Protein AF-A0A2V2RRS1-F1 (afdb_monomer_lite)

Radius of gyration: 16.02 Å; chains: 1; bounding box: 49×31×42 Å

Foldseek 3Di:
DAAEEEEAAAALQQDCDPQFPCPPSNVVSVVVQVVSVVVRHHYDYDHNVHVDPVCCGHPCVCVVQVVDPVSVVVVVVVLPVVLVVSLVVSCVVCVVPHQAYEYDHRPVQCSCVVSVVVVHHYHYDDDDPPDDDDDD

Structure (mmCIF, N/CA/C/O backbone):
data_AF-A0A2V2RRS1-F1
#
_entry.id   AF-A0A2V2RRS1-F1
#
loop_
_atom_site.group_PDB
_atom_site.id
_atom_site.type_symbol
_atom_site.label_atom_id
_atom_site.label_alt_id
_atom_site.label_comp_id
_atom_site.label_asym_id
_atom_site.label_entity_id
_atom_site.label_seq_id
_atom_site.pdbx_PDB_ins_code
_atom_site.Cartn_x
_atom_site.Cartn_y
_atom_site.Cartn_z
_atom_site.occupancy
_atom_site.B_iso_or_equiv
_atom_site.auth_seq_id
_atom_site.auth_comp_id
_atom_site.auth_asym_id
_atom_site.auth_atom_id
_atom_site.pdbx_PDB_model_num
ATOM 1 N N . MET A 1 1 ? -13.495 -10.461 17.205 1.00 58.41 1 MET A N 1
ATOM 2 C CA . MET A 1 1 ? -13.633 -9.714 15.935 1.00 58.41 1 MET A CA 1
ATOM 3 C C . MET A 1 1 ? -12.288 -9.723 15.238 1.00 58.41 1 MET A C 1
ATOM 5 O O . MET A 1 1 ? -11.305 -9.408 15.895 1.00 58.41 1 MET A O 1
ATOM 9 N N . LYS A 1 2 ? -12.228 -10.117 13.962 1.00 79.25 2 LYS A N 1
ATOM 10 C CA . LYS A 1 2 ? -11.011 -9.944 13.159 1.00 79.25 2 LYS A CA 1
ATOM 11 C C . LYS A 1 2 ? -10.836 -8.453 12.879 1.00 79.25 2 LYS A C 1
ATOM 13 O O . LYS A 1 2 ? -11.807 -7.802 12.499 1.00 79.25 2 LYS A O 1
ATOM 18 N N . GLY A 1 3 ? -9.647 -7.912 13.117 1.00 90.44 3 GLY A N 1
ATOM 19 C CA . GLY A 1 3 ? -9.358 -6.533 12.738 1.00 90.44 3 GLY A CA 1
ATOM 20 C C . GLY A 1 3 ? -9.219 -6.409 11.218 1.00 90.44 3 GLY A C 1
ATOM 21 O O . GLY A 1 3 ? -8.876 -7.383 10.540 1.00 90.44 3 GLY A O 1
ATOM 22 N N . ARG A 1 4 ? -9.501 -5.223 10.675 1.00 96.38 4 ARG A N 1
ATOM 23 C CA . ARG A 1 4 ? -9.495 -4.958 9.229 1.00 96.38 4 ARG A CA 1
ATOM 24 C C . ARG A 1 4 ? -8.322 -4.060 8.867 1.00 96.38 4 ARG A C 1
ATOM 26 O O . ARG A 1 4 ? -8.206 -2.945 9.380 1.00 96.38 4 ARG A O 1
ATOM 33 N N . LEU A 1 5 ? -7.467 -4.537 7.972 1.00 96.50 5 LEU A N 1
ATOM 34 C CA . LEU A 1 5 ? -6.246 -3.858 7.555 1.00 96.50 5 LEU A CA 1
ATOM 35 C C . LEU A 1 5 ? -6.344 -3.423 6.094 1.00 96.50 5 LEU A C 1
ATOM 37 O O . LEU A 1 5 ? -6.618 -4.237 5.216 1.00 96.50 5 LEU A O 1
ATOM 41 N N . GLY A 1 6 ? -6.049 -2.156 5.814 1.00 96.75 6 GLY A N 1
ATOM 42 C CA . GLY A 1 6 ? -5.829 -1.681 4.451 1.00 96.75 6 GLY A CA 1
ATOM 43 C C . GLY A 1 6 ? -4.357 -1.771 4.059 1.00 96.75 6 GLY A C 1
ATOM 44 O O . GLY A 1 6 ? -3.536 -1.053 4.618 1.00 96.75 6 GLY A O 1
ATOM 45 N N . TYR A 1 7 ? -4.013 -2.600 3.079 1.00 94.94 7 TYR A N 1
ATOM 46 C CA . TYR A 1 7 ? -2.673 -2.636 2.497 1.00 94.94 7 TYR A CA 1
ATOM 47 C C . TYR A 1 7 ? -2.583 -1.665 1.317 1.00 94.94 7 TYR A C 1
ATOM 49 O O . TYR A 1 7 ? -3.310 -1.804 0.333 1.00 94.94 7 TYR A O 1
ATOM 57 N N . LEU A 1 8 ? -1.679 -0.695 1.399 1.00 92.25 8 LEU A N 1
ATOM 58 C CA . LEU A 1 8 ? -1.514 0.399 0.450 1.00 92.25 8 LEU A CA 1
ATOM 59 C C . LEU A 1 8 ? -0.171 0.259 -0.288 1.00 92.25 8 LEU A C 1
ATOM 61 O O . LEU A 1 8 ? 0.882 0.249 0.343 1.00 92.25 8 LEU A O 1
ATOM 65 N N . SER A 1 9 ? -0.194 0.203 -1.624 1.00 88.19 9 SER A N 1
ATOM 66 C CA . SER A 1 9 ? 1.005 0.287 -2.471 1.00 88.19 9 SER A CA 1
ATOM 67 C C . SER A 1 9 ? 0.852 1.375 -3.524 1.00 88.19 9 SER A C 1
ATOM 69 O O . SER A 1 9 ? 0.036 1.251 -4.437 1.00 88.19 9 SER A O 1
ATOM 71 N N . GLY A 1 10 ? 1.625 2.453 -3.387 1.00 77.94 10 GLY A N 1
ATOM 72 C CA . GLY A 1 10 ? 1.543 3.635 -4.251 1.00 77.94 10 GLY A CA 1
ATOM 73 C C . GLY A 1 10 ? 2.447 3.595 -5.487 1.00 77.94 10 GLY A C 1
ATOM 74 O O . GLY A 1 10 ? 2.539 4.599 -6.192 1.00 77.94 10 GLY A O 1
ATOM 75 N N . ALA A 1 11 ? 3.154 2.490 -5.734 1.00 74.81 11 ALA A N 1
ATOM 76 C CA . ALA A 1 11 ? 4.118 2.367 -6.820 1.00 74.81 11 ALA A CA 1
ATOM 77 C C . ALA A 1 11 ? 3.450 1.739 -8.051 1.00 74.81 11 ALA A C 1
ATOM 79 O O . ALA A 1 11 ? 3.089 0.563 -8.001 1.00 74.81 11 ALA A O 1
ATOM 80 N N . PRO A 1 12 ? 3.350 2.462 -9.183 1.00 68.44 12 PRO A N 1
ATOM 81 C CA . PRO A 1 12 ? 2.716 1.945 -10.398 1.00 68.44 12 PRO A CA 1
ATOM 82 C C . PRO A 1 12 ? 3.393 0.705 -10.991 1.00 68.44 12 PRO A C 1
ATOM 84 O O . PRO A 1 12 ? 2.746 -0.067 -11.682 1.00 68.44 12 PRO A O 1
ATOM 87 N N . ARG A 1 13 ? 4.687 0.500 -10.714 1.00 66.44 13 ARG A N 1
ATOM 88 C CA . ARG A 1 13 ? 5.436 -0.682 -11.171 1.00 66.44 13 ARG A CA 1
ATOM 89 C C . ARG A 1 13 ? 5.317 -1.884 -10.226 1.00 66.44 13 ARG A C 1
ATOM 91 O O . ARG A 1 13 ? 5.731 -2.978 -10.584 1.00 66.44 13 ARG A O 1
ATOM 98 N N . VAL A 1 14 ? 4.773 -1.700 -9.020 1.00 69.38 14 VAL A N 1
ATOM 99 C CA . VAL A 1 14 ? 4.594 -2.783 -8.044 1.00 69.38 14 VAL A CA 1
ATOM 100 C C . VAL A 1 14 ? 3.163 -3.288 -8.131 1.00 69.38 14 VAL A C 1
ATOM 102 O O . VAL A 1 14 ? 2.226 -2.587 -7.754 1.00 69.38 14 VAL A O 1
ATOM 105 N N . SER A 1 15 ? 3.014 -4.523 -8.593 1.00 70.94 15 SER A N 1
ATOM 106 C CA . SER A 1 15 ? 1.730 -5.184 -8.792 1.00 70.94 15 SER A CA 1
ATOM 107 C C . SER A 1 15 ? 1.755 -6.599 -8.222 1.00 70.94 15 SER A C 1
ATOM 109 O O . SER A 1 15 ? 2.816 -7.193 -8.017 1.00 70.94 15 SER A O 1
ATOM 111 N N . THR A 1 16 ? 0.573 -7.127 -7.916 1.00 72.44 16 THR A N 1
ATOM 112 C CA . THR A 1 16 ? 0.387 -8.520 -7.493 1.00 72.44 16 THR A CA 1
ATOM 113 C C . THR A 1 16 ? 0.075 -9.458 -8.659 1.00 72.44 16 THR A C 1
ATOM 115 O O . THR A 1 16 ? 0.115 -10.683 -8.488 1.00 72.44 16 THR A O 1
ATOM 118 N N . ILE A 1 17 ? -0.160 -8.908 -9.856 1.00 74.81 17 ILE A N 1
ATOM 119 C CA . ILE A 1 17 ? -0.486 -9.658 -11.070 1.00 74.81 17 ILE A CA 1
ATOM 120 C C . ILE A 1 17 ? 0.6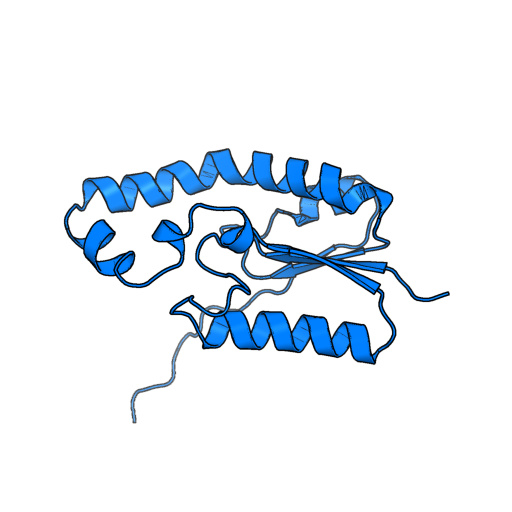90 -10.594 -11.424 1.00 74.81 17 ILE A C 1
ATOM 122 O O . ILE A 1 17 ? 1.834 -10.151 -11.447 1.00 74.81 17 ILE A O 1
ATOM 126 N N . PRO A 1 18 ? 0.453 -11.890 -11.713 1.00 60.97 18 PRO A N 1
ATOM 127 C CA . PRO A 1 18 ? 1.527 -12.870 -11.936 1.00 60.97 18 PRO A CA 1
ATOM 128 C C . PRO A 1 18 ? 2.485 -12.563 -13.100 1.00 60.97 18 PRO A C 1
ATOM 130 O O . PRO A 1 18 ? 3.570 -13.125 -13.153 1.00 60.97 18 PRO A O 1
ATOM 133 N N . GLN A 1 19 ? 2.082 -11.699 -14.034 1.00 59.38 19 GLN A N 1
ATOM 134 C CA . GLN A 1 19 ? 2.773 -11.413 -15.301 1.00 59.38 19 GLN A CA 1
ATOM 135 C C . GLN A 1 19 ? 3.790 -10.256 -15.209 1.00 59.38 19 GLN A C 1
ATOM 137 O O . GLN A 1 19 ? 4.254 -9.762 -16.232 1.00 59.38 19 GLN A O 1
ATOM 142 N N . THR A 1 20 ? 4.099 -9.776 -14.004 1.00 57.75 20 THR A N 1
ATOM 143 C CA . THR A 1 20 ? 4.955 -8.598 -13.779 1.00 57.75 20 THR A CA 1
ATOM 144 C C . THR A 1 20 ? 6.416 -8.998 -13.587 1.00 57.75 20 THR A C 1
ATOM 146 O O . THR A 1 20 ? 6.689 -9.938 -12.841 1.00 57.75 20 THR A O 1
ATOM 149 N N . GLU A 1 21 ? 7.359 -8.248 -14.163 1.00 55.44 21 GLU A N 1
ATOM 150 C CA . GLU A 1 21 ? 8.801 -8.566 -14.106 1.00 55.44 21 GLU A CA 1
ATOM 151 C C . GLU A 1 21 ? 9.426 -8.460 -12.706 1.00 55.44 21 GLU A C 1
ATOM 153 O O . GLU A 1 21 ? 10.412 -9.127 -12.404 1.00 55.44 21 GLU A O 1
ATOM 158 N N . LEU A 1 22 ? 8.856 -7.639 -11.820 1.00 59.03 22 LEU A N 1
ATOM 159 C CA . LEU A 1 22 ? 9.428 -7.356 -10.503 1.00 59.03 22 LEU A CA 1
ATOM 160 C C . LEU A 1 22 ? 9.041 -8.423 -9.466 1.00 59.03 22 LEU A C 1
ATOM 162 O O . LEU A 1 22 ? 8.196 -8.203 -8.592 1.00 59.03 22 LEU A O 1
ATOM 166 N N . THR A 1 23 ? 9.699 -9.581 -9.537 1.00 62.31 23 THR A N 1
ATOM 167 C CA . THR A 1 23 ? 9.489 -10.721 -8.626 1.00 62.31 23 THR A CA 1
ATOM 168 C C . THR A 1 23 ? 9.757 -10.376 -7.158 1.00 62.31 23 THR A C 1
ATOM 170 O O . THR A 1 23 ? 8.977 -10.776 -6.294 1.00 62.31 23 THR A O 1
ATOM 173 N N . GLY A 1 24 ? 10.790 -9.583 -6.852 1.00 72.44 24 GLY A N 1
ATOM 174 C CA . GLY A 1 24 ? 11.145 -9.185 -5.479 1.00 72.44 24 GLY A CA 1
ATOM 175 C C . GLY A 1 24 ? 10.075 -8.326 -4.782 1.00 72.44 24 GLY A C 1
ATOM 176 O O . GLY A 1 24 ? 9.500 -8.755 -3.776 1.00 72.44 24 GLY A O 1
ATOM 177 N N . PRO A 1 25 ? 9.739 -7.133 -5.313 1.00 73.50 25 PRO A N 1
ATOM 178 C CA . PRO A 1 25 ? 8.681 -6.278 -4.775 1.00 73.50 25 PRO A CA 1
ATOM 179 C C . PRO A 1 25 ? 7.338 -6.996 -4.620 1.00 73.50 25 PRO A C 1
ATOM 181 O O . PRO A 1 25 ? 6.713 -6.871 -3.563 1.00 73.50 25 PRO A O 1
ATOM 184 N N . ARG A 1 26 ? 6.935 -7.789 -5.625 1.00 79.69 26 ARG A N 1
ATOM 185 C CA . ARG A 1 26 ? 5.707 -8.594 -5.601 1.00 79.69 26 ARG A CA 1
ATOM 186 C C . ARG A 1 26 ? 5.723 -9.639 -4.489 1.00 79.69 26 ARG A C 1
ATOM 188 O O . ARG A 1 26 ? 4.767 -9.708 -3.721 1.00 79.69 26 ARG A O 1
ATOM 195 N N . THR A 1 27 ? 6.794 -10.427 -4.382 1.00 81.62 27 THR A N 1
ATOM 196 C CA . THR A 1 27 ? 6.916 -11.487 -3.365 1.00 81.62 27 THR A CA 1
ATOM 197 C C . THR A 1 27 ? 6.798 -10.913 -1.964 1.00 81.62 27 THR A C 1
ATOM 199 O O . THR A 1 27 ? 6.062 -11.449 -1.145 1.00 81.62 27 THR A O 1
ATOM 202 N N . HIS A 1 28 ? 7.435 -9.774 -1.704 1.00 83.50 28 HIS A N 1
ATOM 203 C CA . HIS A 1 28 ? 7.322 -9.127 -0.404 1.00 83.50 28 HIS A CA 1
ATOM 204 C C . HIS A 1 28 ? 5.900 -8.599 -0.146 1.00 83.50 28 HIS A C 1
ATOM 206 O O . HIS A 1 28 ? 5.368 -8.834 0.934 1.00 83.50 28 HIS A O 1
ATOM 212 N N . VAL A 1 29 ? 5.246 -7.936 -1.114 1.00 87.12 29 VAL A N 1
ATOM 213 C CA . VAL A 1 29 ? 3.842 -7.489 -0.954 1.00 87.12 29 VAL A CA 1
ATOM 214 C C . VAL A 1 29 ? 2.935 -8.669 -0.592 1.00 87.12 29 VAL A C 1
ATOM 216 O O . VAL A 1 29 ? 2.163 -8.588 0.361 1.00 87.12 29 VAL A O 1
ATOM 219 N N . LEU A 1 30 ? 3.051 -9.774 -1.332 1.00 89.56 30 LEU A N 1
ATOM 220 C CA . LEU A 1 30 ? 2.269 -10.982 -1.082 1.00 89.56 30 LEU A CA 1
ATOM 221 C C . LEU A 1 30 ? 2.606 -11.611 0.273 1.00 89.56 30 LEU A C 1
ATOM 223 O O . LEU A 1 30 ? 1.692 -11.999 0.991 1.00 89.56 30 LEU A O 1
ATOM 227 N N . GLY A 1 31 ? 3.887 -11.663 0.640 1.00 90.44 31 GLY A N 1
ATOM 228 C CA . GLY A 1 31 ? 4.346 -12.197 1.920 1.00 90.44 31 GLY A CA 1
ATOM 229 C C . GLY A 1 31 ? 3.788 -11.425 3.115 1.00 90.44 31 GLY A C 1
ATOM 230 O O . GLY A 1 31 ? 3.265 -12.038 4.040 1.00 90.44 31 GLY A O 1
ATOM 231 N N . VAL A 1 32 ? 3.820 -10.089 3.074 1.00 91.69 32 VAL A N 1
ATOM 232 C CA . VAL A 1 32 ? 3.273 -9.244 4.150 1.00 91.69 32 VAL A CA 1
ATOM 233 C C . VAL A 1 32 ? 1.756 -9.387 4.253 1.00 91.69 32 VAL A C 1
ATOM 235 O O . VAL A 1 32 ? 1.235 -9.568 5.352 1.00 91.69 32 VAL A O 1
ATOM 238 N N . ILE A 1 33 ? 1.039 -9.351 3.123 1.00 93.44 33 ILE A N 1
ATOM 239 C CA . ILE A 1 33 ? -0.415 -9.575 3.112 1.00 93.44 33 ILE A CA 1
ATOM 240 C C . ILE A 1 33 ? -0.743 -10.938 3.726 1.00 93.44 33 ILE A C 1
ATOM 242 O O . ILE A 1 33 ? -1.585 -11.015 4.618 1.00 93.44 33 ILE A O 1
ATOM 246 N N . HIS A 1 34 ? -0.039 -11.989 3.302 1.00 94.75 34 HIS A N 1
ATOM 247 C CA . HIS A 1 34 ? -0.274 -13.335 3.801 1.00 94.75 34 HIS A CA 1
ATOM 248 C C . HIS A 1 34 ? 0.021 -13.454 5.298 1.00 94.75 34 HIS A C 1
ATOM 250 O O . HIS A 1 34 ? -0.747 -14.075 6.025 1.00 94.75 34 HIS A O 1
ATOM 256 N N . ALA A 1 35 ? 1.086 -12.817 5.788 1.00 94.81 35 ALA A N 1
ATOM 257 C CA . ALA A 1 35 ? 1.402 -12.797 7.212 1.00 94.81 35 ALA A CA 1
ATOM 258 C C . ALA A 1 35 ? 0.260 -12.181 8.040 1.00 94.81 35 ALA A C 1
ATOM 260 O O . ALA A 1 35 ? -0.145 -12.753 9.051 1.00 94.81 35 ALA A O 1
ATOM 261 N N . PHE A 1 36 ? -0.318 -11.062 7.596 1.00 95.06 36 PHE A N 1
ATOM 262 C CA . PHE A 1 36 ? -1.478 -10.469 8.268 1.00 95.06 36 PHE A CA 1
ATOM 263 C C . PHE A 1 36 ? -2.716 -11.370 8.215 1.00 95.06 36 PHE A C 1
ATOM 265 O O . PHE A 1 36 ? -3.394 -11.534 9.232 1.00 95.06 36 PHE A O 1
ATOM 272 N N . GLU A 1 37 ? -2.994 -11.991 7.069 1.00 95.31 37 GLU A N 1
ATOM 273 C CA . GLU A 1 37 ? -4.098 -12.948 6.924 1.00 95.31 37 GLU A CA 1
ATOM 274 C C . GLU A 1 37 ? -3.942 -14.144 7.888 1.00 95.31 37 GLU A C 1
ATOM 276 O O . GLU A 1 37 ? -4.906 -14.517 8.562 1.00 95.31 37 GLU A O 1
ATOM 281 N N . GLN A 1 38 ? -2.727 -14.692 8.026 1.00 96.31 38 GLN A N 1
ATOM 282 C CA . GLN A 1 38 ? -2.400 -15.776 8.969 1.00 96.31 38 GLN A CA 1
ATOM 283 C C . GLN A 1 38 ? -2.551 -15.352 10.436 1.00 96.31 38 GLN A C 1
ATOM 285 O O . GLN A 1 38 ? -2.990 -16.137 11.272 1.00 96.31 38 GLN A O 1
ATOM 290 N N . LEU A 1 39 ? -2.269 -14.084 10.746 1.00 94.94 39 LEU A N 1
ATOM 291 C CA . LEU A 1 39 ? -2.527 -13.484 12.060 1.00 94.94 39 LEU A CA 1
ATOM 292 C C . LEU A 1 39 ? -4.019 -13.176 12.302 1.00 94.94 39 LEU A C 1
ATOM 294 O O . LEU A 1 39 ? -4.378 -12.605 13.331 1.00 94.94 39 LEU A O 1
ATOM 298 N N . GLY A 1 40 ? -4.900 -13.546 11.369 1.00 95.00 40 GLY A N 1
ATOM 299 C CA . GLY A 1 40 ? -6.345 -13.413 11.508 1.00 95.00 40 GLY A CA 1
ATOM 300 C C . GLY A 1 40 ? -6.898 -12.045 11.114 1.00 95.00 40 GLY A C 1
ATOM 301 O O . GLY A 1 40 ? -8.043 -11.755 11.459 1.00 95.00 40 GLY A O 1
ATOM 302 N N . TRP A 1 41 ? -6.142 -11.214 10.396 1.00 95.44 41 TRP A N 1
ATOM 303 C CA . TRP A 1 41 ? -6.637 -9.945 9.854 1.00 95.44 41 TRP A CA 1
ATOM 304 C C . TRP A 1 41 ? -7.439 -10.155 8.563 1.00 95.44 41 TRP A C 1
ATOM 306 O O . TRP A 1 41 ? -7.139 -11.042 7.768 1.00 95.44 41 TRP A O 1
ATOM 316 N N . ASP A 1 42 ? -8.450 -9.314 8.334 1.00 96.25 42 ASP A N 1
ATOM 317 C CA . ASP A 1 42 ? -9.084 -9.161 7.016 1.00 96.25 42 ASP A CA 1
ATOM 318 C C . ASP A 1 42 ? -8.345 -8.063 6.242 1.00 96.25 42 ASP A C 1
ATOM 320 O O . ASP A 1 42 ? -8.397 -6.888 6.619 1.00 96.25 42 ASP A O 1
ATOM 324 N N . VAL A 1 43 ? -7.613 -8.445 5.193 1.00 96.19 43 VAL A N 1
ATOM 325 C CA . VAL A 1 43 ? -6.743 -7.533 4.444 1.00 96.19 43 VAL A CA 1
ATOM 326 C C . VAL A 1 43 ? -7.437 -7.043 3.174 1.00 96.19 43 VAL A C 1
ATOM 328 O O . VAL A 1 43 ? -7.650 -7.792 2.219 1.00 96.19 43 VAL A O 1
ATOM 331 N N . LYS A 1 44 ? -7.731 -5.741 3.117 1.00 96.12 44 LYS A N 1
ATOM 332 C CA . LYS A 1 44 ? -8.215 -5.050 1.915 1.00 96.12 44 LYS A CA 1
ATOM 333 C C . LYS A 1 44 ? -7.050 -4.370 1.206 1.00 96.12 44 LYS A C 1
ATOM 335 O O . LYS A 1 44 ? -6.254 -3.682 1.834 1.00 96.12 44 LYS A O 1
ATOM 340 N N . LYS A 1 45 ? -6.934 -4.540 -0.110 1.00 94.00 45 LYS A N 1
ATOM 341 C CA . LYS A 1 45 ? -5.747 -4.122 -0.873 1.00 94.00 45 LYS A CA 1
ATOM 342 C C . LYS A 1 45 ? -6.061 -2.912 -1.749 1.00 94.00 45 LYS A C 1
ATOM 344 O O . LYS A 1 45 ? -7.040 -2.906 -2.494 1.00 94.00 45 LYS A O 1
ATOM 349 N N . PHE A 1 46 ? -5.180 -1.922 -1.728 1.00 92.62 46 PHE A N 1
ATOM 350 C CA . PHE A 1 46 ? -5.131 -0.836 -2.698 1.00 92.62 46 PHE A CA 1
ATOM 351 C C . PHE A 1 46 ? -3.719 -0.760 -3.272 1.00 92.62 46 PHE A C 1
ATOM 353 O O . PHE A 1 46 ? -2.803 -0.217 -2.656 1.00 92.62 46 PHE A O 1
ATOM 360 N N . ILE A 1 47 ? -3.536 -1.344 -4.451 1.00 88.50 47 ILE A N 1
ATOM 361 C CA . ILE A 1 47 ? -2.237 -1.470 -5.107 1.00 88.50 47 ILE A CA 1
ATOM 362 C C . ILE A 1 47 ? -2.334 -0.749 -6.443 1.00 88.50 47 ILE A C 1
ATOM 364 O O . ILE A 1 47 ? -3.064 -1.181 -7.331 1.00 88.50 47 ILE A O 1
ATOM 368 N N . VAL A 1 48 ? -1.626 0.372 -6.573 1.00 84.25 48 VAL A N 1
ATOM 369 C CA . VAL A 1 48 ? -1.678 1.223 -7.769 1.00 84.25 48 VAL A CA 1
ATOM 370 C C . VAL A 1 48 ? -1.238 0.451 -9.011 1.00 84.25 48 VAL A C 1
ATOM 372 O O . VAL A 1 48 ? -1.880 0.576 -10.048 1.00 84.25 48 VAL A O 1
ATOM 375 N N . GLY A 1 49 ? -0.212 -0.399 -8.908 1.00 78.94 49 GLY A N 1
ATOM 376 C CA . GLY A 1 49 ? 0.230 -1.229 -10.031 1.00 78.94 49 GLY A CA 1
ATOM 377 C C . GLY A 1 49 ? -0.831 -2.198 -10.565 1.00 78.94 49 GLY A C 1
ATOM 378 O O . GLY A 1 49 ? -0.779 -2.556 -11.734 1.00 78.94 49 GLY A O 1
ATOM 379 N N . ASP A 1 50 ? -1.831 -2.571 -9.759 1.00 82.75 50 ASP A N 1
ATOM 380 C CA . ASP A 1 50 ? -2.944 -3.428 -10.198 1.00 82.75 50 ASP A CA 1
ATOM 381 C C . ASP A 1 50 ? -4.064 -2.631 -10.895 1.00 82.75 50 ASP A C 1
ATOM 383 O O . ASP A 1 50 ? -4.994 -3.213 -11.450 1.00 82.75 50 ASP A O 1
ATOM 387 N N . ARG A 1 51 ? -3.992 -1.294 -10.849 1.00 80.06 51 ARG A N 1
ATOM 388 C CA . ARG A 1 51 ? -5.025 -0.356 -11.326 1.00 80.06 51 ARG A CA 1
ATOM 389 C C . ARG A 1 51 ? -4.579 0.487 -12.518 1.00 80.06 51 ARG A C 1
ATOM 391 O O . ARG A 1 51 ? -5.366 1.262 -13.053 1.00 80.06 51 ARG A O 1
ATOM 398 N N . VAL A 1 52 ? -3.321 0.361 -12.926 1.00 74.25 52 VAL A N 1
ATOM 399 C CA . VAL A 1 52 ? -2.769 1.019 -14.115 1.00 74.25 52 VAL A CA 1
ATOM 400 C C . VAL A 1 52 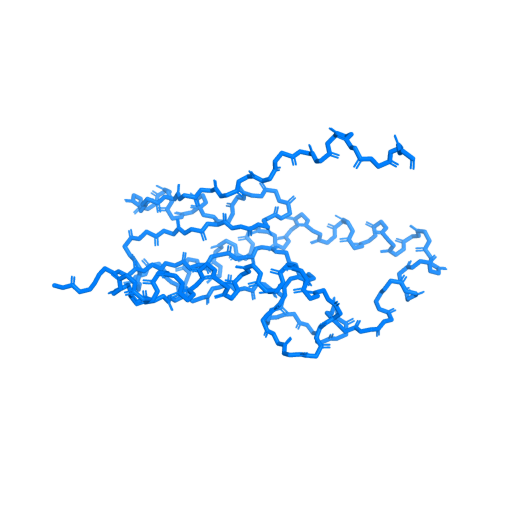? -2.768 0.052 -15.305 1.00 74.25 52 VAL A C 1
ATOM 402 O O . VAL A 1 52 ? -2.864 -1.163 -15.115 1.00 74.25 52 VAL A O 1
ATOM 405 N N . PRO A 1 53 ? -2.675 0.553 -16.552 1.00 74.81 53 PRO A N 1
ATOM 406 C CA . PRO A 1 53 ? -2.607 -0.306 -17.728 1.00 74.81 53 PRO A CA 1
ATOM 407 C C . PRO A 1 53 ? -1.479 -1.338 -17.622 1.00 74.81 53 PRO A C 1
ATOM 409 O O . PRO A 1 53 ? -0.369 -1.004 -17.214 1.00 74.81 53 PRO A O 1
ATOM 412 N N . LYS A 1 54 ? -1.735 -2.581 -18.057 1.00 69.12 54 LYS A N 1
ATOM 413 C CA . LYS A 1 54 ? -0.763 -3.690 -17.972 1.00 69.12 54 LYS A CA 1
ATOM 414 C C . LYS A 1 54 ? 0.597 -3.349 -18.595 1.00 69.12 54 LYS A C 1
ATOM 416 O O . LYS A 1 54 ? 1.620 -3.755 -18.061 1.00 69.12 54 LYS A O 1
ATOM 421 N N . SER A 1 55 ? 0.613 -2.538 -19.654 1.00 66.56 55 SER A N 1
ATOM 422 C CA . SER A 1 55 ? 1.833 -2.063 -20.322 1.00 66.56 55 SER A CA 1
ATOM 423 C C . SER A 1 55 ? 2.787 -1.267 -19.422 1.00 66.56 55 SER A C 1
ATOM 425 O O . SER A 1 55 ? 3.958 -1.129 -19.757 1.00 66.56 55 SER A O 1
ATOM 427 N N . TRP A 1 56 ? 2.318 -0.750 -18.283 1.00 65.19 56 TRP A N 1
ATOM 428 C CA . TRP A 1 56 ? 3.143 -0.035 -17.300 1.00 65.19 56 TRP A CA 1
ATOM 429 C C . TRP A 1 56 ? 3.817 -0.975 -16.289 1.00 65.19 56 TRP A C 1
ATOM 431 O O . TRP A 1 56 ? 4.651 -0.534 -15.499 1.00 65.19 56 TRP A O 1
ATOM 441 N N . VAL A 1 57 ? 3.445 -2.258 -16.307 1.00 60.31 57 VAL A N 1
ATOM 442 C CA . VAL A 1 57 ? 3.801 -3.264 -15.295 1.00 60.31 57 VAL A CA 1
ATOM 443 C C . VAL A 1 57 ? 4.426 -4.532 -15.899 1.00 60.31 57 VAL A C 1
ATOM 445 O O . VAL A 1 57 ? 4.988 -5.345 -15.165 1.00 60.31 57 VAL A O 1
ATOM 448 N N . THR A 1 58 ? 4.345 -4.704 -17.223 1.00 56.84 58 THR A N 1
ATOM 449 C CA . THR A 1 58 ? 4.904 -5.833 -17.987 1.00 56.84 58 THR A CA 1
ATOM 450 C C . THR A 1 58 ? 6.242 -5.506 -18.664 1.00 56.84 58 THR A C 1
ATOM 452 O O . THR A 1 58 ? 6.620 -4.339 -18.813 1.00 56.84 58 THR A O 1
ATOM 455 N N . SER A 1 59 ? 6.920 -6.562 -19.124 1.00 44.56 59 SER A N 1
ATOM 456 C CA . SER A 1 59 ? 8.178 -6.541 -19.874 1.00 44.56 59 SER A CA 1
ATOM 457 C C . SER A 1 59 ? 8.226 -5.540 -21.018 1.00 44.56 59 SER A C 1
ATOM 459 O O . SER A 1 59 ? 7.293 -5.446 -21.814 1.00 44.56 59 SER A O 1
ATOM 461 N N . GLY A 1 60 ? 9.333 -4.797 -21.095 1.00 47.31 60 GLY A N 1
ATOM 462 C CA . GLY A 1 60 ? 9.575 -3.771 -22.113 1.00 47.31 60 GLY A CA 1
ATOM 463 C C . GLY A 1 60 ? 9.266 -2.339 -21.670 1.00 47.31 60 GLY A C 1
ATOM 464 O O . GLY A 1 60 ? 9.628 -1.411 -22.387 1.00 47.31 60 GLY A O 1
ATOM 465 N N . SER A 1 61 ? 8.680 -2.123 -20.484 1.00 49.19 61 SER A N 1
ATOM 466 C CA . SER A 1 61 ? 8.462 -0.768 -19.946 1.00 49.19 61 SER A CA 1
ATOM 467 C C . SER A 1 61 ? 9.775 0.009 -19.759 1.00 49.19 61 SER A C 1
ATOM 469 O O . SER A 1 61 ? 9.825 1.203 -20.049 1.00 49.19 61 SER A O 1
ATOM 471 N N . GLU A 1 62 ? 10.870 -0.663 -19.388 1.00 47.19 62 GLU A N 1
ATOM 472 C CA . GLU A 1 62 ? 12.199 -0.041 -19.309 1.00 47.19 62 GLU A CA 1
ATOM 473 C C . GLU A 1 62 ? 12.770 0.305 -20.691 1.00 47.19 62 GLU A C 1
ATOM 475 O O . GLU A 1 62 ? 13.267 1.413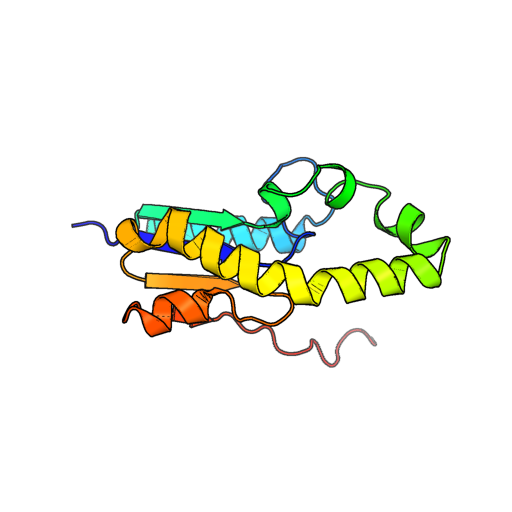 -20.883 1.00 47.19 62 GLU A O 1
ATOM 480 N N . GLN A 1 63 ? 12.631 -0.580 -21.685 1.00 43.16 63 GLN A N 1
ATOM 481 C CA . GLN A 1 63 ? 13.128 -0.345 -23.049 1.00 43.16 63 GLN A CA 1
ATOM 482 C C . GLN A 1 63 ? 12.304 0.704 -23.814 1.00 43.16 63 GLN A C 1
ATOM 484 O O . GLN A 1 63 ? 12.868 1.479 -24.585 1.00 43.16 63 GLN A O 1
ATOM 489 N N . PHE A 1 64 ? 10.994 0.802 -23.564 1.00 46.56 64 PHE A N 1
ATOM 490 C CA . PHE A 1 64 ? 10.128 1.829 -24.161 1.00 46.56 64 PHE A CA 1
ATOM 491 C C . PHE A 1 64 ? 10.344 3.224 -23.555 1.00 46.56 64 PHE A C 1
ATOM 493 O O . PHE A 1 64 ? 10.178 4.231 -24.247 1.00 46.56 64 PHE A O 1
ATOM 500 N N . ILE A 1 65 ? 10.711 3.303 -22.271 1.00 46.41 65 ILE A N 1
ATOM 501 C CA . ILE A 1 65 ? 10.972 4.570 -21.569 1.00 46.41 65 ILE A CA 1
ATOM 502 C C . ILE A 1 65 ? 12.414 5.048 -21.802 1.00 46.41 65 ILE A C 1
ATOM 504 O O . ILE A 1 65 ? 12.638 6.248 -21.972 1.00 46.41 65 ILE A O 1
ATOM 508 N N . ALA A 1 66 ? 13.389 4.136 -21.883 1.00 47.91 66 ALA A N 1
ATOM 509 C CA . ALA A 1 66 ? 14.801 4.472 -22.094 1.00 47.91 66 ALA A CA 1
ATOM 510 C C . ALA A 1 66 ? 15.100 5.091 -23.473 1.00 47.91 66 ALA A C 1
ATOM 512 O O . ALA A 1 66 ? 16.090 5.807 -23.622 1.00 47.91 66 ALA A O 1
ATOM 513 N N . GLN A 1 67 ? 14.241 4.874 -24.475 1.00 48.72 67 GLN A N 1
ATOM 514 C CA . GLN A 1 67 ? 14.446 5.399 -25.831 1.00 48.72 67 GLN A CA 1
ATOM 515 C C . GLN A 1 67 ? 14.177 6.907 -25.982 1.00 48.72 67 GLN A C 1
ATOM 517 O O . GLN A 1 67 ? 14.522 7.479 -27.016 1.00 48.72 67 GLN A O 1
ATOM 522 N N . SER A 1 68 ? 13.611 7.600 -24.983 1.00 47.47 68 SER A N 1
ATOM 523 C CA . SER A 1 68 ? 13.506 9.063 -25.046 1.00 47.47 68 SER A CA 1
ATOM 524 C C . SER A 1 68 ? 13.659 9.724 -23.670 1.00 47.47 68 SER A C 1
ATOM 526 O O . SER A 1 68 ? 12.815 9.605 -22.781 1.00 47.47 68 SER A O 1
ATOM 528 N N . ARG A 1 69 ? 14.743 10.499 -23.499 1.00 46.69 69 ARG A N 1
ATOM 529 C CA . ARG A 1 69 ? 15.031 11.282 -22.277 1.00 46.69 69 ARG A CA 1
ATOM 530 C C . ARG A 1 69 ? 13.873 12.210 -21.869 1.00 46.69 69 ARG A C 1
ATOM 532 O O . ARG A 1 69 ? 13.681 12.473 -20.689 1.00 46.69 69 ARG A O 1
ATOM 539 N N . SER A 1 70 ? 13.063 12.658 -22.830 1.00 46.59 70 SER A N 1
ATOM 540 C CA . SER A 1 70 ? 11.863 13.473 -22.607 1.00 46.59 70 SER A CA 1
ATOM 541 C C . SER A 1 70 ? 10.675 12.693 -22.017 1.00 46.59 70 SER A C 1
ATOM 543 O O . SER A 1 70 ? 9.893 13.258 -21.251 1.00 46.59 70 SER A O 1
ATOM 545 N N . ARG A 1 71 ? 10.532 11.391 -22.306 1.00 44.81 71 ARG A N 1
ATOM 546 C CA . ARG A 1 71 ? 9.436 10.552 -21.783 1.00 44.81 71 ARG A CA 1
ATOM 547 C C . ARG A 1 71 ? 9.721 10.012 -20.387 1.00 44.81 71 ARG A C 1
ATOM 549 O O . ARG A 1 71 ? 8.787 9.930 -19.596 1.00 44.81 71 ARG A O 1
ATOM 556 N N . ALA A 1 72 ? 10.984 9.749 -20.049 1.00 48.06 72 ALA A N 1
ATOM 557 C CA . ALA A 1 72 ? 11.392 9.465 -18.669 1.00 48.06 72 ALA A CA 1
ATOM 558 C C . ALA A 1 72 ? 11.027 10.630 -17.726 1.00 48.06 72 ALA A C 1
ATOM 560 O O . ALA A 1 72 ? 10.371 10.423 -16.707 1.00 48.06 72 ALA A O 1
ATOM 561 N N . LEU A 1 73 ? 11.314 11.869 -18.144 1.00 43.88 73 LEU A N 1
ATOM 562 C CA . LEU A 1 73 ? 10.893 13.084 -17.436 1.00 43.88 73 LEU A CA 1
ATOM 563 C C . LEU A 1 73 ? 9.365 13.225 -17.351 1.00 43.88 73 LEU A C 1
ATOM 565 O O . LEU A 1 73 ? 8.846 13.683 -16.341 1.00 43.88 73 LEU A O 1
ATOM 569 N N . THR A 1 74 ? 8.625 12.787 -18.372 1.00 47.03 74 THR A N 1
ATOM 570 C CA . THR A 1 74 ? 7.151 12.816 -18.358 1.00 47.03 74 THR A CA 1
ATOM 571 C C . THR A 1 74 ? 6.567 11.774 -17.393 1.00 47.03 74 THR A C 1
ATOM 573 O O . THR A 1 74 ? 5.599 12.061 -16.691 1.00 47.03 74 THR A O 1
ATOM 576 N N . ALA A 1 75 ? 7.175 10.588 -17.285 1.00 51.97 75 ALA A N 1
ATOM 577 C CA . ALA A 1 75 ? 6.810 9.575 -16.291 1.00 51.97 75 ALA A CA 1
ATOM 578 C C . ALA A 1 75 ? 7.108 10.033 -14.849 1.00 51.97 75 ALA A C 1
ATOM 580 O O . ALA A 1 75 ? 6.399 9.643 -13.917 1.00 51.97 75 ALA A O 1
ATOM 581 N N . ASP A 1 76 ? 8.114 10.890 -14.658 1.00 46.38 76 ASP A N 1
ATOM 582 C CA . ASP A 1 76 ? 8.387 11.559 -13.382 1.00 46.38 76 ASP A CA 1
ATOM 583 C C . ASP A 1 76 ? 7.492 12.789 -13.130 1.00 46.38 76 ASP A C 1
ATOM 585 O O . ASP A 1 76 ? 7.136 13.054 -11.983 1.00 46.38 76 ASP A O 1
ATOM 589 N N . LEU A 1 77 ? 7.027 13.495 -14.166 1.00 44.06 77 LEU A N 1
ATOM 590 C CA . LEU A 1 77 ? 6.074 14.608 -14.028 1.00 44.06 77 LEU A CA 1
ATOM 591 C C . LEU A 1 77 ? 4.630 14.144 -13.769 1.00 44.06 77 LEU A C 1
ATOM 593 O O . LEU A 1 77 ? 3.904 14.794 -13.017 1.00 44.06 77 LEU A O 1
ATOM 597 N N . LEU A 1 78 ? 4.209 13.002 -14.324 1.00 52.00 78 LEU A N 1
ATOM 598 C CA . LEU A 1 78 ? 2.895 12.398 -14.046 1.00 52.00 78 LEU A CA 1
ATOM 599 C C . LEU A 1 78 ? 2.794 11.829 -12.615 1.00 52.00 78 LEU A C 1
ATOM 601 O O . LEU A 1 78 ? 1.692 11.694 -12.079 1.00 52.00 78 LEU A O 1
ATOM 605 N N . ARG A 1 79 ? 3.931 11.555 -11.954 1.00 54.81 79 ARG A N 1
ATOM 606 C CA . ARG A 1 79 ? 4.000 11.025 -10.575 1.00 54.81 79 ARG A CA 1
ATOM 607 C C . ARG A 1 79 ? 3.439 11.970 -9.507 1.00 54.81 79 ARG A C 1
ATOM 609 O O . ARG A 1 79 ? 3.003 11.494 -8.461 1.00 54.81 79 ARG A O 1
ATOM 616 N N . LEU A 1 80 ? 3.454 13.282 -9.741 1.00 50.94 80 LEU A N 1
ATOM 617 C CA . LEU A 1 80 ? 3.050 14.295 -8.758 1.00 50.94 80 LEU A CA 1
ATOM 618 C C . LEU A 1 80 ? 1.522 14.512 -8.678 1.00 50.94 80 LEU A C 1
ATOM 620 O O . LEU A 1 80 ? 0.981 14.425 -7.573 1.00 50.94 80 LEU A O 1
ATOM 624 N N . PRO A 1 81 ? 0.782 14.733 -9.786 1.00 52.22 81 PRO A N 1
ATOM 625 C CA . PRO A 1 81 ? -0.669 14.936 -9.718 1.00 52.22 81 PRO A CA 1
ATOM 626 C C . PRO A 1 81 ? -1.454 13.643 -9.438 1.00 52.22 81 PRO A C 1
ATOM 628 O O . PRO A 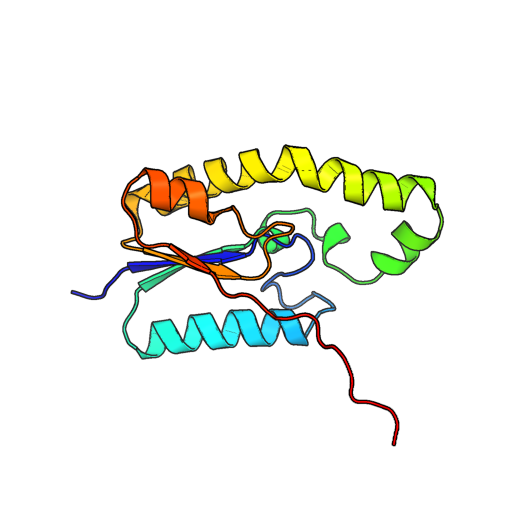1 81 ? -2.514 13.695 -8.813 1.00 52.22 81 PRO A O 1
ATOM 631 N N . MET A 1 82 ? -0.933 12.470 -9.822 1.00 59.66 82 MET A N 1
ATOM 632 C CA . MET A 1 82 ? -1.612 11.185 -9.589 1.00 59.66 82 MET A CA 1
ATOM 633 C C . MET A 1 82 ? -1.683 10.800 -8.104 1.00 59.66 82 MET A C 1
ATOM 635 O O . MET A 1 82 ? -2.563 10.048 -7.699 1.00 59.66 82 MET A O 1
ATOM 639 N N . GLN A 1 83 ? -0.803 11.337 -7.261 1.00 61.62 83 GLN A N 1
ATOM 640 C CA . GLN A 1 83 ? -0.683 10.884 -5.878 1.00 61.62 83 GLN A CA 1
ATOM 641 C C . GLN A 1 83 ? -1.839 11.332 -4.978 1.00 61.62 83 GLN A C 1
ATOM 643 O O . GLN A 1 83 ? -2.363 10.541 -4.193 1.00 61.62 83 GLN A O 1
ATOM 648 N N . SER A 1 84 ? -2.275 12.586 -5.125 1.00 64.88 84 SER A N 1
ATOM 649 C CA . SER A 1 84 ? -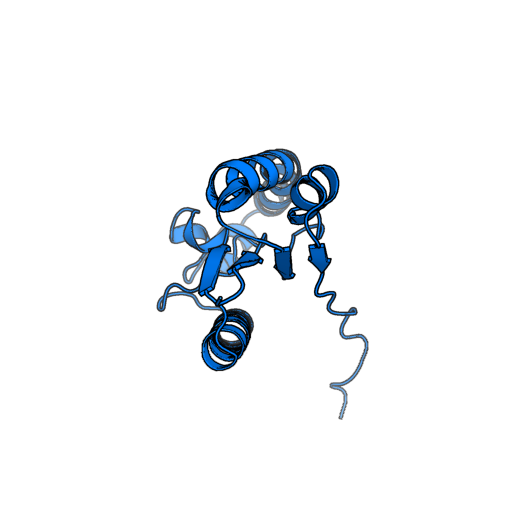3.461 13.100 -4.430 1.00 64.88 84 SER A CA 1
ATOM 650 C C . SER A 1 84 ? -4.728 12.378 -4.885 1.00 64.88 84 SER A C 1
ATOM 652 O O . SER A 1 84 ? -5.629 12.147 -4.077 1.00 64.88 84 SER A O 1
ATOM 654 N N . ASN A 1 85 ? -4.776 11.981 -6.160 1.00 78.56 85 ASN A N 1
ATOM 655 C CA . ASN A 1 85 ? -5.884 11.209 -6.709 1.00 78.56 85 ASN A CA 1
ATOM 656 C C . ASN A 1 85 ? -5.901 9.793 -6.130 1.00 78.56 85 ASN A C 1
ATOM 658 O O . ASN A 1 85 ? -6.938 9.381 -5.625 1.00 78.56 85 ASN A O 1
ATOM 662 N N . PHE A 1 86 ? -4.760 9.102 -6.068 1.00 83.00 86 PHE A N 1
ATOM 663 C CA . PHE A 1 86 ? -4.689 7.765 -5.474 1.00 83.00 86 PHE A CA 1
ATOM 664 C C . PHE A 1 86 ? -4.947 7.747 -3.971 1.00 83.00 86 PHE A C 1
ATOM 666 O O . PHE A 1 86 ? -5.595 6.828 -3.491 1.00 83.00 86 PHE A O 1
ATOM 673 N N . ALA A 1 87 ? -4.517 8.763 -3.217 1.00 87.06 87 ALA A N 1
ATOM 674 C CA . ALA A 1 87 ? -4.872 8.865 -1.801 1.00 87.06 87 ALA A CA 1
ATOM 675 C C . ALA A 1 87 ? -6.388 9.011 -1.610 1.00 87.06 87 ALA A C 1
ATOM 677 O O . ALA A 1 87 ? -6.979 8.304 -0.797 1.00 87.06 87 ALA A O 1
ATOM 678 N N . ARG A 1 88 ? -7.040 9.883 -2.390 1.00 89.38 88 ARG A N 1
ATOM 679 C CA . ARG A 1 88 ? -8.504 10.030 -2.354 1.00 89.38 88 ARG A CA 1
ATOM 680 C C . ARG A 1 88 ? -9.214 8.763 -2.807 1.00 89.38 88 ARG A C 1
ATOM 682 O O . ARG A 1 88 ? -10.157 8.341 -2.154 1.00 89.38 88 ARG A O 1
ATOM 689 N N . GLU A 1 89 ? -8.758 8.139 -3.883 1.00 89.94 89 GLU A N 1
ATOM 690 C CA . GLU A 1 89 ? -9.327 6.890 -4.387 1.00 89.94 89 GLU A CA 1
ATOM 691 C C . GLU A 1 89 ? -9.165 5.755 -3.366 1.00 89.94 89 GLU A C 1
ATOM 693 O O . GLU A 1 89 ? -10.109 5.006 -3.124 1.00 89.94 89 GLU A O 1
ATOM 698 N N . ALA A 1 90 ? -8.013 5.670 -2.692 1.00 92.00 90 ALA A N 1
ATOM 699 C CA . ALA A 1 90 ? -7.783 4.727 -1.602 1.00 92.00 90 ALA A CA 1
ATOM 700 C C . ALA A 1 90 ? -8.725 4.982 -0.433 1.00 92.00 90 ALA A C 1
ATOM 702 O O . ALA A 1 90 ? -9.311 4.04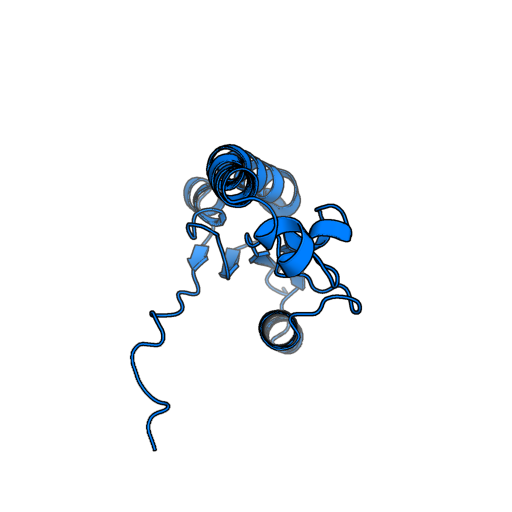0 0.097 1.00 92.00 90 ALA A O 1
ATOM 703 N N . TRP A 1 91 ? -8.924 6.247 -0.064 1.00 94.75 91 TRP A N 1
ATOM 704 C CA . TRP A 1 91 ? -9.896 6.624 0.954 1.00 94.75 91 TRP A CA 1
ATOM 705 C C . TRP A 1 91 ? -11.327 6.252 0.560 1.00 94.75 91 TRP A C 1
ATOM 707 O O . TRP A 1 91 ? -12.049 5.684 1.371 1.00 94.75 91 TRP A O 1
ATOM 717 N N . HIS A 1 92 ? -11.738 6.512 -0.678 1.00 94.19 92 HIS A N 1
ATOM 718 C CA . HIS A 1 92 ? -13.066 6.130 -1.152 1.00 94.19 92 HIS A CA 1
ATOM 719 C C . HIS A 1 92 ? -13.260 4.612 -1.167 1.00 94.19 92 HIS A C 1
ATOM 721 O O . HIS A 1 92 ? -14.324 4.137 -0.786 1.00 94.19 92 HIS A O 1
ATOM 727 N N . ALA A 1 93 ? -12.236 3.857 -1.566 1.00 93.38 93 ALA A N 1
ATOM 728 C CA . ALA A 1 93 ? -12.310 2.405 -1.647 1.00 93.38 93 ALA A CA 1
ATOM 729 C C . ALA A 1 93 ? -12.264 1.720 -0.273 1.00 93.38 93 ALA A C 1
ATOM 731 O O . ALA A 1 93 ? -12.931 0.712 -0.080 1.00 93.38 93 ALA A O 1
ATOM 732 N N . LEU A 1 94 ? -11.450 2.225 0.662 1.00 95.94 94 LEU A N 1
ATOM 733 C CA . LEU A 1 94 ? -11.122 1.514 1.905 1.00 95.94 94 LEU A CA 1
ATOM 734 C C . LEU A 1 94 ? -11.502 2.264 3.183 1.00 95.94 94 LEU A C 1
ATOM 736 O O . LEU A 1 94 ? -11.488 1.674 4.260 1.00 95.94 94 LEU A O 1
ATOM 740 N N . GLY A 1 95 ? -11.819 3.556 3.109 1.00 93.06 95 GLY A N 1
ATOM 741 C CA . GLY A 1 95 ? -11.956 4.435 4.272 1.00 93.06 95 GLY A CA 1
ATOM 742 C C . GLY A 1 95 ? -12.931 3.908 5.321 1.00 93.06 95 GLY A C 1
ATOM 743 O O . GLY A 1 95 ? -12.610 3.923 6.504 1.00 93.06 95 GLY A O 1
ATOM 744 N N . ASN A 1 96 ? -14.068 3.348 4.913 1.00 93.88 96 ASN A N 1
ATOM 745 C CA . ASN A 1 96 ? -15.058 2.775 5.838 1.00 93.88 96 ASN A CA 1
ATOM 746 C C . ASN A 1 96 ? -14.871 1.266 6.092 1.00 93.88 96 ASN A C 1
ATOM 748 O O . ASN A 1 96 ? -15.499 0.700 6.986 1.00 93.88 96 ASN A O 1
ATOM 752 N N . GLU A 1 97 ? -13.979 0.628 5.341 1.00 94.75 97 GLU A N 1
ATOM 753 C CA . GLU A 1 97 ? -13.765 -0.823 5.322 1.00 94.75 97 GLU A CA 1
ATOM 754 C C . GLU A 1 97 ? -12.666 -1.270 6.294 1.00 94.75 97 GLU A C 1
ATOM 756 O O . GLU A 1 97 ? -12.628 -2.435 6.674 1.00 94.75 97 GLU A O 1
ATOM 761 N N . VAL A 1 98 ? -11.761 -0.370 6.697 1.00 96.12 98 VAL A N 1
ATOM 762 C CA . VAL A 1 98 ? -10.538 -0.733 7.439 1.00 96.12 98 VAL A CA 1
ATOM 763 C C . VAL A 1 98 ? -10.398 0.025 8.752 1.00 96.12 98 VAL A C 1
ATOM 765 O O . VAL A 1 98 ? -10.844 1.164 8.873 1.00 96.12 98 VAL A O 1
ATOM 768 N N . ASP A 1 99 ? -9.737 -0.573 9.734 1.00 95.00 99 ASP A N 1
ATOM 769 C CA . ASP A 1 99 ? -9.479 0.052 11.034 1.00 95.00 99 ASP A CA 1
ATOM 770 C C . ASP A 1 99 ? -8.161 0.850 11.007 1.00 95.00 99 ASP A C 1
ATOM 772 O O . ASP A 1 99 ? -8.049 1.925 11.599 1.00 95.00 99 ASP A O 1
ATOM 776 N N . TRP A 1 100 ? -7.180 0.363 10.246 1.00 94.00 100 TRP A N 1
ATOM 777 C CA . TRP A 1 100 ? -5.883 0.999 10.024 1.00 94.00 100 TRP A CA 1
ATOM 778 C C . TRP A 1 100 ? -5.302 0.601 8.673 1.00 94.00 100 TRP A C 1
ATOM 780 O O . TRP A 1 100 ? -5.806 -0.303 8.002 1.00 94.00 100 TRP A O 1
ATOM 790 N N . VAL A 1 101 ? -4.262 1.317 8.255 1.00 96.00 101 VAL A N 1
ATOM 791 C CA . VAL A 1 101 ? -3.591 1.096 6.976 1.00 96.00 101 VAL A CA 1
ATOM 792 C C . VAL A 1 101 ? -2.095 0.882 7.145 1.00 96.00 101 VAL A C 1
ATOM 794 O O . VAL A 1 101 ? -1.454 1.526 7.974 1.00 96.00 101 VAL A O 1
ATOM 797 N N . TYR A 1 102 ? -1.553 0.003 6.310 1.00 94.81 102 TYR A N 1
ATOM 798 C CA . TYR A 1 102 ? -0.133 -0.268 6.145 1.00 94.81 102 TYR A CA 1
ATOM 799 C C . TYR A 1 102 ? 0.286 0.163 4.740 1.00 94.81 102 TYR A C 1
ATOM 801 O O . TYR A 1 102 ? -0.218 -0.376 3.756 1.00 94.81 102 TYR A O 1
ATOM 809 N N . GLU A 1 103 ? 1.168 1.153 4.629 1.00 91.06 103 GLU A N 1
ATOM 810 C CA . GLU A 1 103 ? 1.657 1.672 3.352 1.00 91.06 103 GLU A CA 1
ATOM 811 C C . GLU A 1 103 ? 3.081 1.226 3.066 1.00 91.06 103 GLU A C 1
ATOM 813 O O . GLU A 1 103 ? 3.978 1.413 3.882 1.00 91.06 103 GLU A O 1
ATOM 818 N N . ARG A 1 104 ? 3.290 0.728 1.848 1.00 86.38 104 ARG A N 1
ATOM 819 C CA . ARG A 1 104 ? 4.591 0.364 1.297 1.00 86.38 104 ARG A CA 1
ATOM 820 C C . ARG A 1 104 ? 4.740 0.942 -0.107 1.00 86.38 104 ARG A C 1
ATOM 822 O O . ARG A 1 104 ? 3.758 1.110 -0.819 1.00 86.38 104 ARG A O 1
ATOM 829 N N . PHE A 1 105 ? 5.968 1.233 -0.535 1.00 71.88 105 PHE A N 1
ATOM 830 C CA . PHE A 1 105 ? 6.260 1.683 -1.904 1.00 71.88 105 PHE A CA 1
ATOM 831 C C . PHE A 1 105 ? 5.370 2.840 -2.399 1.00 71.88 105 PHE A C 1
ATOM 833 O O . PHE A 1 105 ? 4.809 2.791 -3.488 1.00 71.88 105 PHE A O 1
ATOM 840 N N . GLY A 1 106 ? 5.221 3.914 -1.628 1.00 62.31 106 GLY A N 1
ATOM 841 C CA . GLY A 1 106 ? 4.675 5.159 -2.168 1.00 62.31 106 GLY A CA 1
ATOM 842 C C . GLY A 1 106 ? 5.774 5.934 -2.890 1.00 62.31 106 GLY A C 1
ATOM 843 O O . GLY A 1 106 ? 6.837 6.120 -2.312 1.00 62.31 106 GLY A O 1
ATOM 844 N N . VAL A 1 107 ? 5.515 6.465 -4.092 1.00 55.06 107 VAL A N 1
ATOM 845 C CA . VAL A 1 107 ? 6.457 7.375 -4.792 1.00 55.06 107 VAL A CA 1
ATOM 846 C C . VAL A 1 107 ? 6.919 8.542 -3.889 1.00 55.06 107 VAL A C 1
ATOM 848 O O . VAL A 1 107 ? 8.016 9.049 -4.066 1.00 55.06 107 VAL A O 1
ATOM 851 N N . PHE A 1 108 ? 6.117 8.905 -2.878 1.00 57.44 108 PHE A N 1
ATOM 852 C CA . PHE A 1 108 ? 6.472 9.824 -1.787 1.00 57.44 108 PHE A CA 1
ATOM 853 C C . PHE A 1 108 ? 5.935 9.375 -0.415 1.00 57.44 108 PHE A C 1
ATOM 855 O O . PHE A 1 108 ? 5.894 10.191 0.499 1.00 57.44 108 PHE A O 1
ATOM 862 N N . GLN A 1 109 ? 5.475 8.122 -0.279 1.00 71.94 109 GLN A N 1
ATOM 863 C CA . GLN A 1 109 ? 4.973 7.574 0.994 1.00 71.94 109 GLN A CA 1
ATOM 864 C C . GLN A 1 109 ? 3.949 8.477 1.721 1.00 71.94 109 GLN A C 1
ATOM 866 O O . GLN A 1 109 ? 4.133 8.885 2.868 1.00 71.94 109 GLN A O 1
ATOM 871 N N . LYS A 1 110 ? 2.880 8.865 1.020 1.00 81.75 110 LYS A N 1
ATOM 872 C CA . LYS A 1 110 ? 1.874 9.827 1.510 1.00 81.75 110 LYS A CA 1
ATOM 873 C C . LYS A 1 110 ? 0.436 9.354 1.337 1.00 81.75 110 LYS A C 1
ATOM 875 O O . LYS A 1 110 ? -0.482 10.090 1.708 1.00 81.75 110 LYS A O 1
ATOM 880 N N . MET A 1 111 ? 0.206 8.163 0.791 1.00 86.38 111 MET A N 1
ATOM 881 C CA . MET A 1 111 ? -1.143 7.699 0.465 1.00 86.38 111 MET A CA 1
ATOM 882 C C . MET A 1 111 ? -1.989 7.505 1.728 1.00 86.38 111 MET A C 1
ATOM 884 O O . MET A 1 111 ? -3.146 7.918 1.766 1.00 86.38 111 MET A O 1
ATOM 888 N N . GLY A 1 112 ? -1.395 6.990 2.803 1.00 89.25 112 GLY A N 1
ATOM 889 C CA . GLY A 1 112 ? -2.037 6.817 4.104 1.00 89.25 112 GLY A CA 1
ATOM 890 C C . GLY A 1 112 ? -2.278 8.121 4.871 1.00 89.25 112 GLY A C 1
ATOM 891 O O . GLY A 1 112 ? -3.008 8.127 5.863 1.00 89.25 112 GLY A O 1
ATOM 892 N N . SER A 1 113 ? -1.753 9.261 4.405 1.00 90.44 113 SER A N 1
ATOM 893 C CA . SER A 1 113 ? -1.935 10.548 5.092 1.00 90.44 113 SER A CA 1
ATOM 894 C C . SER A 1 113 ? -3.403 10.968 5.209 1.00 90.44 113 SER A C 1
ATOM 896 O O . SER A 1 113 ? -3.787 11.581 6.206 1.00 90.44 113 SER A O 1
ATOM 898 N N . ILE A 1 114 ? -4.250 10.609 4.239 1.00 92.06 114 ILE A N 1
ATOM 899 C CA . ILE A 1 114 ? -5.695 10.863 4.303 1.00 92.06 114 ILE A CA 1
ATOM 900 C C . ILE A 1 114 ? -6.378 10.004 5.377 1.00 92.06 114 ILE A C 1
ATOM 902 O O . ILE A 1 114 ? -7.214 10.510 6.116 1.00 92.06 114 ILE A O 1
ATOM 906 N N . PHE A 1 115 ? -5.954 8.753 5.562 1.00 94.44 115 PHE A N 1
ATOM 907 C CA . PHE A 1 115 ? -6.464 7.878 6.623 1.00 94.44 115 PHE A CA 1
ATOM 908 C C . PHE A 1 115 ? -6.101 8.431 8.004 1.00 94.44 115 PHE A C 1
ATOM 910 O O . PHE A 1 115 ? -6.959 8.500 8.885 1.00 94.44 115 PHE A O 1
ATOM 917 N N . LYS A 1 116 ? -4.870 8.941 8.155 1.00 93.25 116 LYS A N 1
ATOM 918 C CA . LYS A 1 116 ? -4.434 9.651 9.366 1.00 93.25 116 LYS A CA 1
ATOM 919 C C . LYS A 1 116 ? -5.299 10.883 9.654 1.00 93.25 116 LYS A C 1
ATOM 921 O O . LYS A 1 116 ? -5.686 11.093 10.802 1.00 93.25 116 LYS A O 1
ATOM 926 N N . LYS A 1 117 ? -5.651 11.678 8.632 1.00 92.56 117 LYS A N 1
ATOM 927 C CA . LYS A 1 117 ? -6.574 12.826 8.786 1.00 92.56 117 LYS A CA 1
ATOM 928 C C . LYS A 1 117 ? -7.951 12.402 9.311 1.00 92.56 117 LYS A C 1
ATOM 930 O O . LYS A 1 117 ? -8.559 13.145 10.072 1.00 92.56 117 LYS A O 1
ATOM 935 N N . HIS A 1 118 ? -8.399 11.196 8.971 1.00 93.94 118 HIS A N 1
ATOM 936 C CA . HIS A 1 118 ? -9.639 10.591 9.464 1.00 93.94 118 HIS A CA 1
ATOM 937 C C . HIS A 1 118 ? -9.445 9.693 10.702 1.00 93.94 118 HIS A C 1
ATOM 939 O O . HIS A 1 118 ? -10.269 8.820 10.965 1.00 93.94 118 HIS A O 1
ATOM 945 N N . ARG A 1 119 ? -8.380 9.920 11.488 1.00 94.38 119 ARG A N 1
ATOM 946 C CA . ARG A 1 119 ? -8.092 9.239 12.768 1.00 94.38 119 ARG A CA 1
ATOM 947 C C . ARG A 1 119 ? -7.897 7.720 12.674 1.00 94.38 119 ARG A C 1
ATOM 949 O O . ARG A 1 119 ? -8.051 7.024 13.672 1.00 94.38 119 ARG A O 1
ATOM 956 N N . LYS A 1 120 ? -7.519 7.200 11.507 1.00 94.69 120 LYS A N 1
ATOM 957 C CA . LYS A 1 120 ? -7.085 5.804 11.360 1.00 94.69 120 LYS A CA 1
ATOM 958 C C . LYS A 1 120 ? -5.578 5.718 11.527 1.00 94.69 120 LYS A C 1
ATOM 960 O O . LYS A 1 120 ? -4.852 6.611 11.082 1.00 94.69 120 LYS A O 1
ATOM 965 N N . LEU A 1 121 ? -5.107 4.650 12.169 1.00 93.81 121 LEU A N 1
ATOM 966 C CA . LEU A 1 121 ? -3.674 4.405 12.285 1.00 93.81 121 LEU A CA 1
ATOM 967 C C . LEU A 1 121 ? -3.099 4.196 10.880 1.00 93.81 121 LEU A C 1
ATOM 969 O O . LEU A 1 121 ? -3.660 3.471 10.059 1.00 93.81 121 LEU A O 1
ATOM 973 N N . TRP A 1 122 ? -1.987 4.868 10.612 1.00 94.25 122 TRP A N 1
ATOM 974 C CA . TRP A 1 122 ? -1.235 4.739 9.377 1.00 94.25 122 TRP A CA 1
ATOM 975 C C . TRP A 1 122 ? 0.174 4.293 9.734 1.00 94.25 122 TRP A C 1
ATOM 977 O O . TRP A 1 122 ? 0.935 5.050 10.336 1.00 94.25 122 TRP A O 1
ATOM 987 N N . ILE A 1 123 ? 0.488 3.051 9.380 1.00 92.44 123 ILE A N 1
ATOM 988 C CA . ILE A 1 123 ? 1.829 2.488 9.464 1.00 92.44 123 ILE A CA 1
ATOM 989 C C . ILE A 1 123 ? 2.481 2.667 8.104 1.00 92.44 123 ILE A C 1
ATOM 991 O O . ILE A 1 123 ? 1.898 2.315 7.079 1.00 92.44 123 ILE A O 1
ATOM 995 N N . LEU A 1 124 ? 3.681 3.231 8.104 1.00 90.00 124 LEU A N 1
ATOM 996 C CA . LEU A 1 124 ? 4.455 3.450 6.899 1.00 90.00 124 LEU A CA 1
ATOM 997 C C . LEU A 1 124 ? 5.713 2.583 6.936 1.00 90.00 124 LEU A C 1
ATOM 999 O O . LEU A 1 124 ? 6.561 2.762 7.806 1.00 90.00 124 LEU A O 1
ATOM 1003 N N . GLU A 1 125 ? 5.841 1.680 5.970 1.00 85.88 125 GLU A N 1
ATOM 1004 C CA . GLU A 1 125 ? 7.067 0.933 5.724 1.00 85.88 125 GLU A CA 1
ATOM 1005 C C . GLU A 1 125 ? 8.027 1.793 4.901 1.00 85.88 125 GLU A C 1
ATOM 1007 O O . GLU A 1 125 ? 7.800 2.089 3.718 1.00 85.88 125 GLU A O 1
ATOM 1012 N N . THR A 1 126 ? 9.121 2.193 5.543 1.00 76.19 126 THR A N 1
ATOM 1013 C CA . THR A 1 126 ? 10.225 2.896 4.905 1.00 76.19 126 THR A CA 1
ATOM 1014 C C . THR A 1 126 ? 11.388 1.945 4.688 1.00 76.19 126 THR A C 1
ATOM 1016 O O . THR A 1 126 ? 11.971 1.461 5.652 1.00 76.19 126 THR A O 1
ATOM 1019 N N . ASN A 1 127 ? 11.766 1.721 3.430 1.00 67.50 127 ASN A N 1
ATOM 1020 C CA . ASN A 1 127 ? 13.073 1.149 3.135 1.00 67.50 127 ASN A CA 1
ATOM 1021 C C . ASN A 1 127 ? 14.083 2.296 3.193 1.00 67.50 127 ASN A C 1
ATOM 1023 O O . ASN A 1 127 ? 13.914 3.293 2.486 1.00 67.50 127 ASN A O 1
ATOM 1027 N N . GLY A 1 128 ? 15.100 2.180 4.047 1.00 54.19 128 GLY A N 1
ATOM 1028 C CA . GLY A 1 128 ? 16.265 3.055 3.948 1.00 54.19 128 GLY A CA 1
ATOM 1029 C C . GLY A 1 128 ? 16.910 2.894 2.565 1.00 54.19 128 GLY A C 1
ATOM 1030 O O . GLY A 1 128 ? 16.743 1.839 1.942 1.00 54.19 128 GLY A O 1
ATOM 1031 N N . PRO A 1 129 ? 17.619 3.908 2.040 1.00 46.12 129 PRO A N 1
ATOM 1032 C CA . PRO A 1 129 ? 18.454 3.685 0.870 1.00 46.12 129 PRO A CA 1
ATOM 1033 C C . PRO A 1 129 ? 19.391 2.512 1.179 1.00 46.12 129 PRO A C 1
ATOM 1035 O O . PRO A 1 129 ? 20.070 2.524 2.204 1.00 46.12 129 PRO A O 1
ATOM 1038 N N . ALA A 1 130 ? 19.394 1.490 0.321 1.00 42.75 130 ALA A N 1
ATOM 1039 C CA . ALA A 1 130 ? 20.412 0.450 0.342 1.00 42.75 130 ALA A CA 1
ATOM 1040 C C . ALA A 1 130 ? 21.746 1.123 -0.008 1.00 42.75 130 ALA A C 1
ATOM 1042 O O . ALA A 1 130 ? 22.086 1.287 -1.178 1.00 42.75 130 ALA A O 1
ATOM 1043 N N . PHE A 1 131 ? 22.434 1.635 1.008 1.00 38.34 131 PHE A N 1
ATOM 1044 C CA . PHE A 1 131 ? 23.743 2.243 0.872 1.00 38.34 131 PHE A CA 1
ATOM 1045 C C . PHE A 1 131 ? 24.770 1.196 1.305 1.00 38.34 131 PHE A C 1
ATOM 1047 O O . PHE A 1 131 ? 24.895 0.923 2.492 1.00 38.34 131 PHE A O 1
ATOM 1054 N N . ILE A 1 132 ? 25.475 0.657 0.302 1.00 48.09 132 ILE A N 1
ATOM 1055 C CA . ILE A 1 132 ? 26.683 -0.184 0.378 1.00 48.09 132 ILE A CA 1
ATOM 1056 C C . ILE A 1 132 ? 26.455 -1.627 0.867 1.00 48.09 132 ILE A C 1
ATOM 1058 O O . ILE A 1 132 ? 26.262 -1.860 2.049 1.00 48.09 132 ILE A O 1
ATOM 1062 N N . GLU A 1 133 ? 26.529 -2.584 -0.067 1.00 46.44 133 GLU A N 1
ATOM 1063 C CA . GLU A 1 133 ? 27.422 -3.764 -0.022 1.00 46.44 133 GLU A CA 1
ATOM 1064 C C . GLU A 1 133 ? 27.169 -4.647 -1.260 1.00 46.44 133 GLU A C 1
ATOM 1066 O O . GLU A 1 133 ? 26.209 -5.409 -1.330 1.00 46.44 133 GLU A O 1
ATOM 1071 N N . ALA A 1 134 ? 28.018 -4.475 -2.274 1.00 39.88 134 ALA A N 1
ATOM 1072 C CA . ALA A 1 134 ? 28.362 -5.483 -3.280 1.00 39.88 134 ALA A CA 1
ATOM 1073 C C . ALA A 1 134 ? 29.652 -5.022 -3.980 1.00 39.88 134 ALA A C 1
ATOM 1075 O O . ALA A 1 134 ? 29.663 -4.725 -5.171 1.00 39.88 134 ALA A O 1
ATOM 1076 N N . ASN A 1 135 ? 30.710 -4.871 -3.187 1.00 45.50 135 ASN A N 1
ATOM 1077 C CA . ASN A 1 135 ? 32.087 -4.950 -3.653 1.00 45.50 135 ASN A CA 1
ATOM 1078 C C . ASN A 1 135 ? 32.751 -5.980 -2.742 1.00 45.50 135 ASN A C 1
ATOM 1080 O O . ASN A 1 135 ? 33.247 -5.602 -1.687 1.00 45.50 135 ASN A O 1
ATOM 1084 N N . ASP A 1 136 ? 32.687 -7.243 -3.149 1.00 37.88 136 ASP A N 1
ATOM 1085 C CA . ASP A 1 136 ? 33.667 -8.276 -2.814 1.00 37.88 136 ASP A CA 1
ATOM 1086 C C . ASP A 1 136 ? 34.065 -8.957 -4.129 1.00 37.88 136 ASP A C 1
ATOM 1088 O O . ASP A 1 136 ? 33.142 -9.303 -4.909 1.00 37.88 136 ASP A O 1
#

Secondary structure (DSSP, 8-state):
---EEEEEE--TT---STT-S-HHHHHHHHHHHHHHHHTT-EEEEEEGGGTS-GGGTSTTHHHHHHT-HHHHHHHHHTTTHHHHHHHHHHHHHHTTT-SEEEEE--SSS-TTHHHHHTT-EEEE-PPPP--S----

pLDDT: mean 74.43, std 19.18, range [37.88, 96.75]

Sequence (136 aa):
MKGRLGYLSGAPRVSTIPQTELTGPRTHVLGVIHAFEQLGWDVKKFIVGDRVPKSWVTSGSEQFIAQSRSRALTADLLRLPMQSNFAREAWHALGNEVDWVYERFGVFQKMGSIFKKHRKLWILETNGPAFIEAND